Protein AF-A0A5C7Q199-F1 (afdb_monomer_lite)

pLDDT: mean 91.13, std 8.92, range [44.06, 98.25]

Structure (mmCIF, N/CA/C/O backbone):
data_AF-A0A5C7Q199-F1
#
_entry.id   AF-A0A5C7Q199-F1
#
loop_
_atom_site.group_PDB
_atom_site.id
_atom_site.type_symbol
_atom_site.label_atom_id
_atom_site.label_alt_id
_atom_site.label_comp_id
_atom_site.label_asy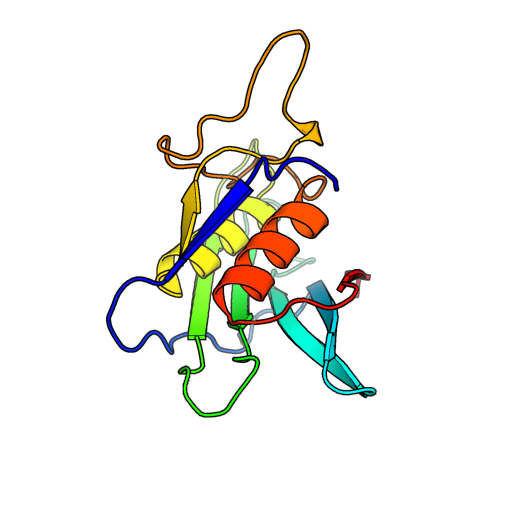m_id
_atom_site.label_entity_id
_atom_site.label_seq_id
_atom_site.pdbx_PDB_ins_code
_atom_site.Cartn_x
_atom_site.Cartn_y
_atom_site.Cartn_z
_atom_site.occupancy
_atom_site.B_iso_or_equiv
_atom_site.auth_seq_id
_atom_site.auth_comp_id
_atom_site.auth_asym_id
_atom_site.auth_atom_id
_atom_site.pdbx_PDB_model_num
ATOM 1 N N . MET A 1 1 ? -7.870 18.082 16.243 1.00 44.06 1 MET A N 1
ATOM 2 C CA . MET A 1 1 ? -8.052 17.022 15.222 1.00 44.06 1 MET A CA 1
ATOM 3 C C . MET A 1 1 ? -7.594 17.567 13.882 1.00 44.06 1 MET A C 1
ATOM 5 O O . MET A 1 1 ? -8.119 18.589 13.464 1.00 44.06 1 MET A O 1
ATOM 9 N N . GLN A 1 2 ? -6.613 16.941 13.231 1.00 54.94 2 GLN A N 1
ATOM 10 C CA . GLN A 1 2 ? -6.243 17.297 11.856 1.00 54.94 2 GLN A CA 1
ATOM 11 C C . GLN A 1 2 ? -7.420 16.932 10.934 1.00 54.94 2 GLN A C 1
ATOM 13 O O . GLN A 1 2 ? -7.946 15.820 11.025 1.00 54.94 2 GLN A O 1
ATOM 18 N N . LYS A 1 3 ? -7.884 17.873 10.105 1.00 67.12 3 LYS A N 1
ATOM 19 C CA . LYS A 1 3 ? -8.989 17.641 9.162 1.00 67.12 3 LYS A CA 1
ATOM 20 C C . LYS A 1 3 ? -8.560 16.560 8.164 1.00 67.12 3 LYS A C 1
ATOM 22 O O . LYS A 1 3 ? -7.483 16.664 7.588 1.00 67.12 3 LYS A O 1
ATOM 27 N N . GLN A 1 4 ? -9.371 15.516 7.978 1.00 75.06 4 GLN A N 1
ATOM 28 C CA . GLN A 1 4 ? -9.069 14.474 6.992 1.00 75.06 4 GLN A CA 1
ATOM 29 C C . GLN A 1 4 ? -9.114 15.063 5.578 1.00 75.06 4 GLN A C 1
ATOM 31 O O . GLN A 1 4 ? -10.152 15.559 5.145 1.00 75.06 4 GLN A O 1
ATOM 36 N N . THR A 1 5 ? -7.991 14.992 4.869 1.00 89.94 5 THR A N 1
ATOM 37 C CA . THR A 1 5 ? -7.832 15.453 3.480 1.00 89.94 5 THR A CA 1
ATOM 38 C C . T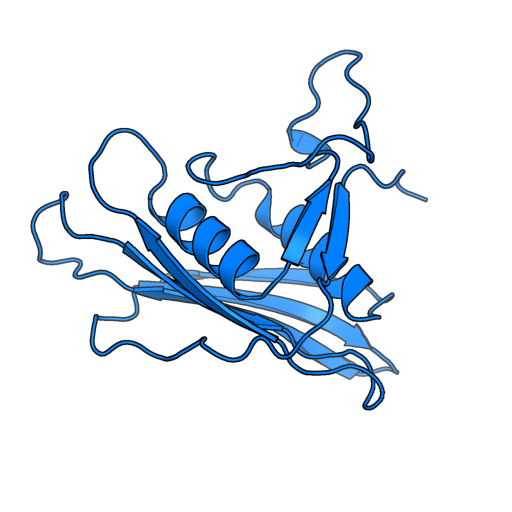HR A 1 5 ? -7.819 14.300 2.476 1.00 89.94 5 THR A C 1
ATOM 40 O O . THR A 1 5 ? -8.085 14.498 1.293 1.00 89.94 5 THR A O 1
ATOM 43 N N . LEU A 1 6 ? -7.585 13.076 2.951 1.00 93.94 6 LEU A N 1
ATOM 44 C CA . LEU A 1 6 ? -7.525 11.870 2.139 1.00 93.94 6 LEU A CA 1
ATOM 45 C C . LEU A 1 6 ? -8.321 10.739 2.795 1.00 93.94 6 LEU A C 1
ATOM 47 O O . LEU A 1 6 ? -8.231 10.511 4.005 1.00 93.94 6 LEU A O 1
ATOM 51 N N . ARG A 1 7 ? -9.082 10.009 1.980 1.00 95.06 7 ARG A N 1
ATOM 52 C CA . ARG A 1 7 ? -9.877 8.848 2.389 1.00 95.06 7 ARG A CA 1
ATOM 53 C C . ARG A 1 7 ? -9.562 7.660 1.489 1.00 95.06 7 ARG A C 1
ATOM 55 O O . ARG A 1 7 ? -9.561 7.813 0.274 1.00 95.06 7 ARG A O 1
ATOM 62 N N . ALA A 1 8 ? -9.372 6.485 2.083 1.00 97.00 8 ALA A N 1
ATOM 63 C CA . ALA A 1 8 ? -9.318 5.222 1.356 1.00 97.00 8 ALA A CA 1
ATOM 64 C C . ALA A 1 8 ? -10.643 4.457 1.497 1.00 97.00 8 ALA A C 1
ATOM 66 O O . ALA A 1 8 ? -11.287 4.513 2.546 1.00 97.00 8 ALA A O 1
ATOM 67 N N . VAL A 1 9 ? -11.041 3.749 0.444 1.00 96.44 9 VAL A N 1
ATOM 68 C CA . VAL A 1 9 ? -12.228 2.891 0.394 1.00 96.44 9 VAL A CA 1
ATOM 69 C C . VAL A 1 9 ? -11.824 1.539 -0.176 1.00 96.44 9 VAL A C 1
ATOM 71 O O . VAL A 1 9 ? -11.077 1.459 -1.148 1.00 96.44 9 VAL A O 1
ATOM 74 N N . PHE A 1 10 ? -12.305 0.470 0.447 1.00 95.75 10 PHE A N 1
ATOM 75 C CA . PHE A 1 10 ? -12.049 -0.903 0.030 1.00 95.75 10 PHE A CA 1
ATOM 76 C C . PHE A 1 10 ? -13.210 -1.403 -0.830 1.00 95.75 10 PHE A C 1
ATOM 78 O O . PHE A 1 10 ? -14.348 -1.452 -0.366 1.00 95.75 10 PHE A O 1
ATOM 85 N N . LYS A 1 11 ? -12.925 -1.784 -2.079 1.00 95.44 11 LYS A N 1
ATOM 86 C CA . LYS A 1 11 ? -13.904 -2.410 -2.979 1.00 95.44 11 LYS A CA 1
ATOM 87 C C . LYS A 1 11 ? -14.371 -3.751 -2.409 1.00 95.44 11 LYS A C 1
ATOM 89 O O . LYS A 1 11 ? -13.543 -4.461 -1.837 1.00 95.44 11 LYS A O 1
ATOM 94 N N . PRO A 1 12 ? -15.638 -4.153 -2.581 1.00 91.38 12 PRO A N 1
ATOM 95 C CA . PRO A 1 12 ? -16.073 -5.498 -2.210 1.00 91.38 12 PRO A CA 1
ATOM 96 C C . PRO A 1 12 ? -15.313 -6.563 -3.017 1.00 91.38 12 PRO A C 1
ATOM 98 O O . PRO A 1 12 ? -14.954 -6.328 -4.169 1.00 91.38 12 PRO A O 1
ATOM 101 N N . GLY A 1 13 ? -15.073 -7.727 -2.410 1.00 88.62 13 GLY A N 1
ATOM 102 C CA . GLY A 1 13 ? -14.370 -8.853 -3.035 1.00 88.62 13 GLY A CA 1
ATOM 103 C C . GLY A 1 13 ? -13.049 -9.220 -2.355 1.00 88.62 13 GLY A C 1
ATOM 104 O O . GLY A 1 13 ? -12.558 -8.505 -1.478 1.00 88.62 13 GLY A O 1
ATOM 105 N N . ALA A 1 14 ? -12.495 -10.362 -2.765 1.00 88.00 14 ALA A N 1
ATOM 106 C CA . ALA A 1 14 ? -11.180 -10.829 -2.345 1.00 88.00 14 ALA A CA 1
ATOM 107 C C . ALA A 1 14 ? -10.108 -10.258 -3.280 1.00 88.00 14 ALA A C 1
ATOM 109 O O . ALA A 1 14 ? -10.181 -10.428 -4.496 1.00 88.00 14 ALA A O 1
ATOM 110 N N . PHE A 1 15 ? -9.114 -9.589 -2.704 1.00 95.12 15 PHE A N 1
ATOM 111 C CA . PHE A 1 15 ? -7.990 -9.011 -3.434 1.00 95.12 15 PHE A CA 1
ATOM 112 C C . PHE A 1 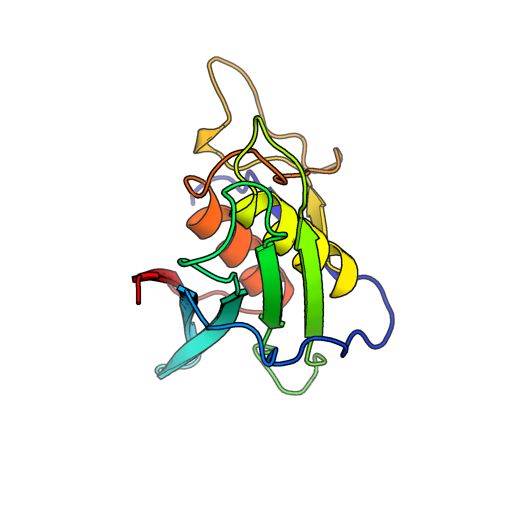15 ? -6.715 -9.558 -2.818 1.00 95.12 15 PHE A C 1
ATOM 114 O O . PHE A 1 15 ? -6.269 -9.059 -1.788 1.00 95.12 15 PHE A O 1
ATOM 121 N N . ASP A 1 16 ? -6.182 -10.623 -3.406 1.00 94.12 16 ASP A N 1
ATOM 122 C CA . ASP A 1 16 ? -4.991 -11.292 -2.896 1.00 94.12 16 ASP A CA 1
ATOM 123 C C . ASP A 1 16 ? -4.090 -11.746 -4.048 1.00 94.12 16 ASP A C 1
ATOM 125 O O . ASP A 1 16 ? -4.083 -12.906 -4.453 1.00 94.12 16 ASP A O 1
ATOM 129 N N . ASN A 1 17 ? -3.398 -10.791 -4.671 1.00 95.50 17 ASN A N 1
ATOM 130 C CA . ASN A 1 17 ? -2.491 -11.072 -5.788 1.00 95.50 17 ASN A CA 1
ATOM 131 C C . ASN A 1 17 ? -1.089 -10.453 -5.628 1.00 95.50 17 ASN A C 1
ATOM 133 O O . ASN A 1 17 ? -0.278 -10.493 -6.563 1.00 95.50 17 ASN A O 1
ATOM 137 N N . GLY A 1 18 ? -0.801 -9.887 -4.456 1.00 93.00 18 GLY A N 1
ATOM 138 C CA . GLY A 1 18 ? 0.517 -9.406 -4.074 1.00 93.00 18 GLY A CA 1
ATOM 139 C C . GLY A 1 18 ? 1.476 -10.574 -3.876 1.00 93.00 18 GLY A C 1
ATOM 140 O O . GLY A 1 18 ? 1.167 -11.558 -3.210 1.00 93.00 18 GLY A O 1
ATOM 141 N N . ARG A 1 19 ? 2.669 -10.470 -4.463 1.00 94.06 19 ARG A N 1
ATOM 142 C CA . ARG A 1 19 ? 3.694 -11.516 -4.391 1.00 94.06 19 ARG A CA 1
ATOM 143 C C . ARG A 1 19 ? 5.086 -10.918 -4.348 1.00 94.06 19 ARG A C 1
ATOM 145 O O . ARG A 1 19 ? 5.309 -9.817 -4.846 1.00 94.06 19 ARG A O 1
ATOM 152 N N . GLN A 1 20 ? 6.030 -11.683 -3.814 1.00 93.12 20 GLN A N 1
ATOM 153 C CA . GLN A 1 20 ? 7.438 -11.394 -4.055 1.00 93.12 20 GLN A CA 1
ATOM 154 C C . GLN A 1 20 ? 7.775 -11.667 -5.525 1.00 93.12 20 GLN A C 1
ATOM 156 O O . GLN A 1 20 ? 7.169 -12.530 -6.163 1.00 93.12 20 GLN A O 1
ATOM 161 N N . PHE A 1 21 ? 8.712 -10.897 -6.067 1.00 91.69 21 PHE A N 1
ATOM 162 C CA . PHE A 1 21 ? 9.201 -11.067 -7.428 1.00 91.69 21 PHE A CA 1
ATOM 163 C C . PHE A 1 21 ? 10.638 -11.582 -7.398 1.00 91.69 21 PHE A C 1
ATOM 165 O O . PHE A 1 21 ? 11.393 -11.223 -6.502 1.00 91.69 21 PHE A O 1
ATOM 172 N N . ASP A 1 22 ? 11.022 -12.342 -8.425 1.00 91.81 22 ASP A N 1
ATOM 173 C CA . ASP A 1 22 ? 12.410 -12.800 -8.620 1.00 91.81 22 ASP A CA 1
ATOM 174 C C . ASP A 1 22 ? 13.357 -11.648 -9.000 1.00 91.81 22 ASP A C 1
ATOM 176 O O . ASP A 1 22 ? 14.578 -11.768 -8.975 1.00 91.81 22 ASP A O 1
ATOM 180 N N . THR A 1 23 ? 12.782 -10.508 -9.389 1.00 91.31 23 THR A N 1
ATOM 181 C CA . THR A 1 23 ? 13.511 -9.258 -9.601 1.00 91.31 23 THR A CA 1
ATOM 182 C C . THR A 1 23 ? 14.108 -8.788 -8.271 1.00 91.31 23 THR A C 1
ATOM 184 O O . THR A 1 23 ? 13.412 -8.878 -7.263 1.00 91.31 23 THR A O 1
ATOM 187 N N . PRO A 1 24 ? 15.344 -8.252 -8.239 1.00 93.06 24 PRO A N 1
ATOM 188 C CA . PRO A 1 24 ? 15.946 -7.768 -7.001 1.00 93.06 24 PRO A CA 1
ATOM 189 C C . PRO A 1 24 ? 15.036 -6.793 -6.250 1.00 93.06 24 PRO A C 1
ATOM 191 O O . PRO A 1 24 ? 14.447 -5.893 -6.851 1.00 93.06 24 PRO A O 1
ATOM 194 N N . LEU A 1 25 ? 14.921 -6.991 -4.936 1.00 94.19 25 LEU A N 1
ATOM 195 C CA . LEU A 1 25 ? 14.245 -6.061 -4.039 1.00 94.19 25 LEU A CA 1
ATOM 196 C C . LEU A 1 25 ? 15.144 -4.838 -3.848 1.00 94.19 25 LEU A C 1
ATOM 198 O O . LEU A 1 25 ? 16.308 -4.977 -3.486 1.00 94.19 25 LEU A O 1
ATOM 202 N N . THR A 1 26 ? 14.601 -3.654 -4.096 1.00 91.88 26 THR A N 1
ATOM 203 C CA . THR A 1 26 ? 15.363 -2.393 -4.112 1.00 91.88 26 THR A CA 1
ATOM 204 C C . THR A 1 26 ? 14.819 -1.362 -3.136 1.00 91.88 26 THR A C 1
ATOM 206 O O . THR A 1 26 ? 15.534 -0.454 -2.730 1.00 91.88 26 THR A O 1
ATOM 209 N N . GLY A 1 27 ? 13.551 -1.488 -2.751 1.00 92.00 27 GLY A N 1
ATOM 210 C CA . GLY A 1 27 ? 12.937 -0.622 -1.758 1.00 92.00 27 GLY A CA 1
ATOM 211 C C . GLY A 1 27 ? 11.897 -1.377 -0.952 1.00 92.00 27 GLY A C 1
ATOM 212 O O . GLY A 1 27 ? 11.193 -2.256 -1.458 1.00 92.00 27 GLY A O 1
ATOM 213 N N . CYS A 1 28 ? 11.810 -1.038 0.325 1.00 94.38 28 CYS A N 1
ATOM 214 C CA . CYS A 1 28 ? 10.786 -1.545 1.219 1.00 94.38 28 CYS A CA 1
ATOM 215 C C . CYS A 1 28 ? 10.248 -0.394 2.061 1.00 94.38 28 CYS A C 1
ATOM 217 O O . CYS A 1 28 ? 10.996 0.477 2.494 1.00 94.38 28 CYS A O 1
ATOM 219 N N . GLY A 1 29 ? 8.949 -0.388 2.311 1.00 95.94 29 GLY A N 1
ATOM 220 C CA . GLY A 1 29 ? 8.308 0.592 3.166 1.00 95.94 29 GLY A CA 1
ATOM 221 C C . GLY A 1 29 ? 7.251 -0.065 4.031 1.00 95.94 29 GLY A C 1
ATOM 222 O O . GLY A 1 29 ? 6.504 -0.923 3.559 1.00 95.94 29 GLY A O 1
ATOM 223 N N . SER A 1 30 ? 7.192 0.345 5.288 1.00 97.12 30 SER A N 1
ATOM 224 C CA . SER A 1 30 ? 6.313 -0.242 6.287 1.00 97.12 30 SER A CA 1
ATOM 225 C C . SER A 1 30 ? 5.565 0.851 7.029 1.00 97.12 30 SER A C 1
ATOM 227 O O . SER A 1 30 ? 6.164 1.775 7.581 1.00 97.12 30 SER A O 1
ATOM 229 N N . LEU A 1 31 ? 4.237 0.740 7.075 1.00 97.69 31 LEU A N 1
ATOM 230 C CA . LEU A 1 31 ? 3.433 1.548 7.981 1.00 97.69 31 LEU A CA 1
ATOM 231 C C . LEU A 1 31 ? 3.253 0.786 9.292 1.00 97.69 31 LEU A C 1
ATOM 233 O O . LEU A 1 31 ? 2.482 -0.176 9.369 1.00 97.69 31 LEU A O 1
ATOM 237 N N . VAL A 1 32 ? 3.938 1.254 10.329 1.00 97.69 32 VAL A N 1
ATOM 238 C CA . VAL A 1 32 ? 3.808 0.731 11.687 1.00 97.69 32 VAL A CA 1
ATOM 239 C C . VAL A 1 32 ? 2.736 1.524 12.421 1.00 97.69 32 VAL A C 1
ATOM 241 O O . VAL A 1 32 ? 2.735 2.755 12.410 1.00 97.69 32 VAL A O 1
ATOM 244 N N . VAL A 1 33 ? 1.811 0.825 13.069 1.00 97.50 33 VAL A N 1
ATOM 245 C CA . VAL A 1 33 ? 0.697 1.423 13.804 1.00 97.50 33 VAL A CA 1
ATOM 246 C C . VAL A 1 33 ? 0.647 0.898 15.231 1.00 97.50 33 VAL A C 1
ATOM 248 O O . VAL A 1 33 ? 0.897 -0.279 15.483 1.00 97.50 33 VAL A O 1
ATOM 251 N N . SER A 1 34 ? 0.282 1.764 16.172 1.00 97.06 34 SER A N 1
ATOM 252 C CA . SER A 1 34 ? -0.102 1.335 17.514 1.00 97.06 34 SER A CA 1
ATOM 253 C C . SER A 1 34 ? -1.539 0.812 17.488 1.00 97.06 34 SER A C 1
ATOM 255 O O . SER A 1 34 ? -2.459 1.527 17.083 1.00 97.06 34 SER A O 1
ATOM 257 N N . HIS A 1 35 ? -1.746 -0.430 17.913 1.00 95.75 35 HIS A N 1
ATOM 258 C CA . HIS A 1 35 ? -3.058 -1.068 17.984 1.00 95.75 35 HIS A CA 1
ATOM 259 C C . HIS A 1 35 ? -3.142 -1.945 19.229 1.00 95.75 35 HIS A C 1
ATOM 261 O O . HIS A 1 35 ? -2.322 -2.840 19.407 1.00 95.75 35 HIS A O 1
ATOM 267 N N . LYS A 1 36 ? -4.134 -1.685 20.091 1.00 93.31 36 LYS A N 1
ATOM 268 C CA . LYS A 1 36 ? -4.373 -2.436 21.341 1.00 93.31 36 LYS A CA 1
ATOM 269 C C . LYS A 1 36 ? -3.125 -2.580 22.234 1.00 93.31 36 LYS A C 1
ATOM 271 O O . LYS A 1 36 ? -2.887 -3.635 22.801 1.00 93.31 36 LYS A O 1
ATOM 276 N N . GLY A 1 37 ? -2.333 -1.512 22.349 1.00 93.00 37 GLY A N 1
ATOM 277 C CA . GLY A 1 37 ? -1.126 -1.486 23.187 1.00 93.00 37 GLY A CA 1
ATOM 278 C C . GLY A 1 37 ? 0.139 -2.047 22.528 1.00 93.00 37 GLY A C 1
ATOM 279 O O . GLY A 1 37 ? 1.211 -1.919 23.104 1.00 93.00 37 GLY A O 1
ATOM 280 N N . GLU A 1 38 ? 0.051 -2.590 21.311 1.00 94.19 38 GLU A N 1
ATOM 281 C CA . GLU A 1 38 ? 1.188 -3.159 20.578 1.00 94.19 38 GLU A CA 1
ATOM 282 C C . GLU A 1 38 ? 1.528 -2.340 19.330 1.00 94.19 38 GLU A C 1
ATOM 284 O O . GLU A 1 38 ? 0.670 -1.658 18.763 1.00 94.19 38 GLU A O 1
ATOM 289 N N . LEU A 1 39 ? 2.773 -2.444 18.861 1.00 95.81 39 LEU A N 1
ATOM 290 C CA . LEU A 1 39 ? 3.159 -1.986 17.528 1.00 95.81 39 LEU A CA 1
ATOM 291 C C . LEU A 1 39 ? 2.933 -3.109 16.517 1.00 95.81 39 LEU A C 1
ATOM 293 O O . LEU A 1 39 ? 3.341 -4.248 16.735 1.00 95.81 39 LEU A O 1
ATOM 297 N N . ARG A 1 40 ? 2.280 -2.788 15.402 1.00 95.19 40 ARG A N 1
ATOM 298 C CA . ARG A 1 40 ? 1.991 -3.737 14.324 1.00 95.19 40 ARG A CA 1
ATOM 299 C C . ARG A 1 40 ? 2.323 -3.124 12.978 1.00 95.19 40 ARG A C 1
ATOM 301 O O . ARG A 1 40 ? 2.019 -1.961 12.736 1.00 95.19 40 ARG A O 1
ATOM 308 N N . GLU A 1 41 ? 2.886 -3.923 12.083 1.00 96.69 41 GLU A N 1
ATOM 309 C CA . GLU A 1 41 ? 2.980 -3.560 10.672 1.00 96.69 41 GLU A CA 1
ATOM 310 C C . GLU A 1 41 ? 1.596 -3.726 10.030 1.00 96.69 41 GLU A C 1
ATOM 312 O O . GLU A 1 41 ? 1.066 -4.836 9.931 1.00 96.69 41 GLU A O 1
ATOM 317 N N . ALA A 1 42 ? 0.972 -2.600 9.683 1.00 97.44 42 ALA A N 1
ATOM 318 C CA . ALA A 1 42 ? -0.345 -2.562 9.055 1.00 97.44 42 ALA A CA 1
ATOM 319 C C . ALA A 1 42 ? -0.251 -2.685 7.537 1.00 97.44 42 ALA A C 1
ATOM 321 O O . ALA A 1 42 ? -1.126 -3.273 6.905 1.00 97.44 42 ALA A O 1
ATOM 322 N N . ILE A 1 43 ? 0.782 -2.082 6.950 1.00 97.81 43 ILE A N 1
ATOM 323 C CA . ILE A 1 43 ? 0.990 -2.056 5.507 1.00 97.81 43 ILE A CA 1
ATOM 324 C C . ILE A 1 43 ? 2.457 -2.323 5.234 1.00 97.81 43 ILE A C 1
ATOM 326 O O . ILE A 1 43 ? 3.314 -1.669 5.825 1.00 97.81 43 ILE A O 1
ATOM 330 N N . THR A 1 44 ? 2.713 -3.221 4.294 1.00 97.69 44 THR A N 1
ATOM 331 C CA . THR A 1 44 ? 4.045 -3.503 3.765 1.00 97.69 44 THR A CA 1
ATOM 332 C C . THR A 1 44 ? 4.026 -3.215 2.274 1.00 97.69 44 THR A C 1
ATOM 334 O O . THR A 1 44 ? 3.143 -3.682 1.552 1.00 97.69 44 THR A O 1
ATOM 337 N N . VAL A 1 45 ? 5.009 -2.462 1.802 1.00 97.12 45 VAL A N 1
ATOM 338 C CA . VAL A 1 45 ? 5.200 -2.132 0.393 1.00 97.12 45 VAL A CA 1
ATOM 339 C C . VAL A 1 45 ? 6.602 -2.535 -0.002 1.00 97.12 45 VAL A C 1
ATOM 341 O O . VAL A 1 45 ? 7.562 -2.242 0.704 1.00 97.12 45 VAL A O 1
ATOM 344 N N . ARG A 1 46 ? 6.731 -3.214 -1.133 1.00 96.69 46 ARG A N 1
ATOM 345 C CA . ARG A 1 46 ? 8.020 -3.636 -1.674 1.00 96.69 46 ARG A CA 1
ATOM 346 C C . ARG A 1 46 ? 8.123 -3.238 -3.126 1.00 96.69 46 ARG A C 1
ATOM 348 O O . ARG A 1 46 ? 7.166 -3.425 -3.874 1.00 96.69 46 ARG A O 1
ATOM 355 N N . THR A 1 47 ? 9.276 -2.717 -3.515 1.00 95.44 47 THR A N 1
ATOM 356 C CA . THR A 1 47 ? 9.577 -2.313 -4.885 1.00 95.44 47 THR A CA 1
ATOM 357 C C . THR A 1 47 ? 10.777 -3.091 -5.396 1.00 95.44 47 THR A C 1
ATOM 359 O O . THR A 1 47 ? 11.736 -3.360 -4.670 1.00 95.44 47 THR A O 1
ATOM 362 N N . TYR A 1 48 ? 10.686 -3.494 -6.657 1.00 94.56 48 TYR A N 1
ATOM 363 C CA . TYR A 1 48 ? 11.628 -4.395 -7.292 1.00 94.56 48 TYR A CA 1
ATOM 364 C C . TYR A 1 48 ? 12.014 -3.838 -8.655 1.00 94.56 48 TYR A C 1
ATOM 366 O O . TYR A 1 48 ? 11.146 -3.586 -9.497 1.00 94.56 48 TYR A O 1
ATOM 374 N N . PHE A 1 49 ? 13.307 -3.685 -8.901 1.00 91.81 49 PHE A N 1
ATOM 375 C CA . PHE A 1 49 ? 13.844 -3.426 -10.233 1.00 91.81 49 PHE A CA 1
ATOM 376 C C . PHE A 1 49 ? 15.275 -3.953 -10.326 1.00 91.81 49 PHE A C 1
ATOM 378 O O . PHE A 1 49 ? 15.917 -4.227 -9.319 1.00 91.81 49 PHE A O 1
ATOM 385 N N . ASN A 1 50 ? 15.782 -4.131 -11.545 1.00 88.44 50 ASN A N 1
ATOM 386 C CA . ASN A 1 50 ? 17.182 -4.492 -11.740 1.00 88.44 50 ASN A CA 1
ATOM 387 C C . ASN A 1 50 ? 18.046 -3.215 -11.715 1.00 88.44 50 ASN A C 1
ATOM 389 O O . ASN A 1 50 ? 18.002 -2.466 -12.695 1.00 88.44 50 ASN A O 1
ATOM 393 N N . PRO A 1 51 ? 18.846 -2.960 -10.659 1.00 80.94 51 PRO A N 1
ATOM 394 C CA . PRO A 1 51 ? 19.668 -1.752 -10.572 1.00 80.94 51 PRO A CA 1
ATOM 395 C C . PRO A 1 51 ? 20.821 -1.743 -11.581 1.00 80.94 51 PRO A C 1
ATOM 397 O O . PRO A 1 51 ? 21.378 -0.690 -11.865 1.00 80.94 51 PRO A O 1
ATOM 400 N N . ARG A 1 52 ? 21.171 -2.908 -12.144 1.00 82.31 52 ARG A N 1
ATOM 401 C CA . ARG A 1 52 ? 22.210 -3.061 -13.172 1.00 82.31 52 ARG A CA 1
ATOM 402 C C . ARG A 1 52 ? 21.651 -3.045 -14.599 1.00 82.31 52 ARG A C 1
ATOM 404 O O . ARG A 1 52 ? 22.398 -3.266 -15.546 1.00 82.31 52 ARG A O 1
ATOM 411 N N . GLY A 1 53 ? 20.339 -2.868 -14.766 1.00 72.56 53 GLY A N 1
ATOM 412 C CA . GLY A 1 53 ? 19.701 -2.821 -16.080 1.00 72.56 53 GLY A CA 1
ATOM 413 C C . GLY A 1 53 ? 19.787 -1.444 -16.741 1.00 72.56 53 GLY A C 1
ATOM 414 O O . GLY A 1 53 ? 20.297 -0.484 -16.167 1.00 72.56 53 GLY A O 1
ATOM 415 N N . SER A 1 54 ? 19.233 -1.320 -17.951 1.00 69.25 54 SER A N 1
ATOM 416 C CA . SER A 1 54 ? 19.009 -0.002 -18.553 1.00 69.25 54 SER A CA 1
ATOM 417 C C . SER A 1 54 ? 18.048 0.811 -17.676 1.00 69.25 54 SER A C 1
ATOM 419 O O . SER A 1 54 ? 17.113 0.257 -17.096 1.00 69.25 54 SER A O 1
ATOM 421 N N . GLY A 1 55 ? 18.198 2.139 -17.613 1.00 68.31 55 GLY A N 1
ATOM 422 C CA . GLY A 1 55 ? 17.271 3.020 -16.873 1.00 68.31 55 GLY A CA 1
ATOM 423 C C . GLY A 1 55 ? 15.795 2.905 -17.306 1.00 68.31 55 GLY A C 1
ATOM 424 O O . GLY A 1 55 ? 14.907 3.456 -16.657 1.00 68.31 55 GLY A O 1
ATOM 425 N N . MET A 1 56 ? 15.527 2.142 -18.369 1.00 75.38 56 MET A N 1
ATOM 426 C CA . MET A 1 56 ? 14.220 1.813 -18.934 1.00 75.38 56 MET A CA 1
ATOM 427 C C . MET A 1 56 ? 13.564 0.560 -18.337 1.00 75.38 56 MET A C 1
ATOM 429 O O . MET A 1 56 ? 12.416 0.276 -18.674 1.00 75.38 56 MET A O 1
ATOM 433 N N . GLN A 1 57 ? 14.243 -0.187 -17.458 1.00 84.50 57 GLN A N 1
ATOM 434 C CA . GLN A 1 57 ? 13.651 -1.370 -16.828 1.00 84.50 57 GLN A CA 1
ATOM 435 C C . GLN A 1 57 ? 12.371 -1.008 -16.054 1.00 84.50 57 GLN A C 1
ATOM 437 O O . GLN A 1 57 ? 12.308 0.064 -15.423 1.00 84.50 57 GLN A O 1
ATOM 442 N N . PRO A 1 58 ? 11.352 -1.884 -16.094 1.00 91.31 58 PRO A N 1
ATOM 443 C CA . PRO A 1 58 ? 10.126 -1.664 -15.357 1.00 91.31 58 PRO A CA 1
ATOM 444 C C . PRO A 1 58 ? 10.369 -1.828 -13.855 1.00 91.31 58 PRO A C 1
ATOM 446 O O . PRO A 1 58 ? 11.008 -2.786 -13.416 1.00 91.31 58 PRO A O 1
ATOM 449 N N . VAL A 1 59 ? 9.817 -0.908 -13.068 1.00 94.12 59 VAL A N 1
ATOM 450 C CA . VAL A 1 59 ? 9.685 -1.079 -11.620 1.00 94.12 59 VAL A CA 1
ATOM 451 C C . VAL A 1 59 ? 8.455 -1.937 -11.371 1.00 94.12 59 VAL A C 1
ATOM 453 O O . VAL A 1 59 ? 7.420 -1.762 -12.015 1.00 94.12 59 VAL A O 1
ATOM 456 N N . ARG A 1 60 ? 8.560 -2.889 -10.453 1.00 96.19 60 ARG A N 1
ATOM 457 C CA . ARG A 1 60 ? 7.439 -3.690 -9.959 1.00 96.19 60 ARG A CA 1
ATOM 458 C C . ARG A 1 60 ? 7.202 -3.346 -8.502 1.00 96.19 60 ARG A C 1
ATOM 460 O O . ARG A 1 60 ? 8.151 -3.033 -7.789 1.00 96.19 60 ARG A O 1
ATOM 467 N N . ALA A 1 61 ? 5.959 -3.430 -8.058 1.00 97.44 61 ALA A N 1
ATOM 468 C CA . ALA A 1 61 ? 5.616 -3.245 -6.660 1.00 97.44 61 ALA A CA 1
ATOM 469 C C . ALA A 1 61 ? 4.663 -4.333 -6.174 1.00 97.44 61 ALA A C 1
ATOM 471 O O . ALA A 1 61 ? 3.852 -4.860 -6.941 1.00 97.44 61 ALA A O 1
ATOM 472 N N . ALA A 1 62 ? 4.764 -4.642 -4.888 1.00 97.94 62 ALA A N 1
ATOM 473 C CA . ALA A 1 62 ? 3.808 -5.448 -4.153 1.00 97.94 62 ALA A CA 1
ATOM 474 C C . ALA A 1 62 ? 3.387 -4.705 -2.884 1.00 97.94 62 ALA A C 1
ATOM 476 O O . ALA A 1 62 ? 4.202 -4.032 -2.249 1.00 97.94 62 ALA A O 1
ATOM 477 N N . LEU A 1 63 ? 2.111 -4.828 -2.539 1.00 98.19 63 LEU A N 1
ATOM 478 C CA . LEU A 1 63 ? 1.493 -4.208 -1.376 1.00 98.19 63 LEU A CA 1
ATOM 479 C C . LEU A 1 63 ? 0.749 -5.285 -0.591 1.00 98.19 63 LEU A C 1
ATOM 481 O O . LEU A 1 63 ? 0.006 -6.064 -1.184 1.00 98.19 63 LEU A O 1
ATOM 485 N N . TRP A 1 64 ? 0.906 -5.289 0.727 1.00 98.12 64 TRP A N 1
ATOM 486 C CA . TRP A 1 64 ? 0.111 -6.096 1.647 1.00 98.12 64 TRP A CA 1
ATOM 487 C C . TRP A 1 64 ? -0.499 -5.189 2.707 1.00 98.12 64 TRP A C 1
ATOM 489 O O . TRP A 1 64 ? 0.189 -4.345 3.275 1.00 98.12 64 TRP A O 1
ATOM 499 N N . VAL A 1 65 ? -1.792 -5.364 2.967 1.00 97.88 65 VAL A N 1
ATOM 500 C CA . VAL A 1 65 ? -2.551 -4.632 3.981 1.00 97.88 65 VAL A CA 1
ATOM 501 C C . VAL A 1 65 ? -3.141 -5.632 4.957 1.00 97.88 65 VAL A C 1
ATOM 503 O O . VAL A 1 65 ? -3.984 -6.464 4.604 1.00 97.88 65 VAL A O 1
ATOM 506 N N . ARG A 1 66 ? -2.693 -5.516 6.202 1.00 96.44 66 ARG A N 1
ATOM 507 C CA . ARG A 1 66 ? -3.202 -6.267 7.337 1.00 96.44 66 ARG A CA 1
ATOM 508 C C . ARG A 1 66 ? -4.481 -5.609 7.860 1.00 96.44 66 ARG A C 1
ATOM 510 O O . ARG A 1 66 ? -4.488 -4.397 8.064 1.00 96.44 66 ARG A O 1
ATOM 517 N N . PRO A 1 67 ? -5.555 -6.368 8.118 1.00 95.19 67 PRO A N 1
ATOM 518 C CA . PRO A 1 67 ? -6.728 -5.842 8.802 1.00 95.19 67 PRO A CA 1
ATOM 519 C C . PRO A 1 67 ? -6.431 -5.608 10.291 1.00 95.19 67 PRO A C 1
ATOM 521 O O . PRO A 1 67 ? -5.685 -6.369 10.917 1.00 95.19 67 PRO A O 1
ATOM 524 N N . ALA A 1 68 ? -7.044 -4.582 10.888 1.00 94.88 68 ALA A N 1
ATOM 525 C CA . ALA A 1 68 ? -6.872 -4.288 12.313 1.00 94.88 68 ALA A CA 1
ATOM 526 C C . ALA A 1 68 ? -7.386 -5.418 13.217 1.00 94.88 68 ALA A C 1
ATOM 528 O O . ALA A 1 68 ? -6.769 -5.733 14.240 1.00 94.88 68 ALA A O 1
ATOM 529 N N . ASP A 1 69 ? -8.488 -6.045 12.809 1.00 89.56 69 ASP A N 1
ATOM 530 C CA . ASP A 1 69 ? -9.184 -7.101 13.534 1.00 89.56 69 ASP A CA 1
ATOM 531 C C . ASP A 1 69 ? -9.643 -8.203 12.565 1.00 89.56 69 ASP A C 1
ATOM 533 O O . ASP A 1 69 ? -9.791 -7.973 11.366 1.00 89.56 69 ASP A O 1
ATOM 537 N N . SER A 1 70 ? -9.896 -9.406 13.086 1.00 77.38 70 SER A N 1
ATOM 538 C CA . SER A 1 70 ? -10.210 -10.622 12.312 1.00 77.38 70 SER A CA 1
ATOM 539 C C . SER A 1 70 ? -11.497 -10.560 11.476 1.00 77.38 70 SER A C 1
ATOM 541 O O . SER A 1 70 ? -11.715 -11.432 10.642 1.00 77.38 70 SER A O 1
ATOM 543 N N . GLY A 1 71 ? -12.343 -9.545 11.678 1.00 78.00 71 GLY A N 1
ATOM 544 C CA . GLY A 1 71 ? -13.573 -9.332 10.909 1.00 78.00 71 GLY A CA 1
ATOM 545 C C . GLY A 1 71 ? -13.373 -8.670 9.540 1.00 78.00 71 GLY A C 1
ATOM 546 O O . GLY A 1 71 ? -14.336 -8.546 8.789 1.00 78.00 71 GLY A O 1
ATOM 547 N N . GLN A 1 72 ? -12.156 -8.228 9.205 1.00 81.38 72 GLN A N 1
ATOM 548 C CA . GLN A 1 72 ? -11.819 -7.706 7.878 1.00 81.38 72 GLN A CA 1
ATOM 549 C C . GLN A 1 72 ? -10.821 -8.627 7.175 1.00 81.38 72 GLN A C 1
ATOM 551 O O . GLN A 1 72 ? -9.980 -9.257 7.811 1.00 81.38 72 GLN A O 1
ATOM 556 N N . SER A 1 73 ? -10.907 -8.701 5.848 1.00 87.12 73 SER A N 1
ATOM 557 C CA . SER A 1 73 ? -10.011 -9.531 5.043 1.00 87.12 73 SER A CA 1
ATOM 558 C C . SER A 1 73 ? -8.673 -8.841 4.798 1.00 87.12 73 SER A C 1
ATOM 560 O O . SER A 1 73 ? -8.610 -7.623 4.611 1.00 87.12 73 SER A O 1
ATOM 562 N N . TRP A 1 74 ? -7.611 -9.644 4.745 1.00 93.56 74 TRP A N 1
ATOM 563 C CA . TRP A 1 74 ? -6.337 -9.222 4.174 1.00 93.56 74 TRP A CA 1
ATOM 564 C C . TRP A 1 74 ? -6.525 -8.741 2.741 1.00 93.56 74 TRP A C 1
ATOM 566 O O . TRP A 1 74 ? -7.399 -9.227 2.018 1.00 93.56 74 TRP A O 1
ATOM 576 N N . ARG A 1 75 ? -5.693 -7.779 2.341 1.00 96.44 75 ARG A N 1
ATOM 577 C CA . ARG A 1 75 ? -5.608 -7.338 0.951 1.00 96.44 75 ARG A CA 1
ATOM 578 C C . ARG A 1 75 ? -4.174 -7.359 0.491 1.00 96.44 75 ARG A C 1
ATOM 580 O O . ARG A 1 75 ? -3.289 -6.903 1.212 1.00 96.44 75 ARG A O 1
ATOM 587 N N . SER A 1 76 ? -3.953 -7.833 -0.720 1.00 97.88 76 SER A N 1
ATOM 588 C CA . SER A 1 76 ? -2.659 -7.739 -1.361 1.00 97.88 76 SER A CA 1
ATOM 589 C C . SER A 1 76 ? -2.808 -7.392 -2.837 1.00 97.88 76 SER A C 1
ATOM 591 O O . SER A 1 76 ? -3.782 -7.758 -3.496 1.00 97.88 76 SER A O 1
ATOM 593 N N . GLY A 1 77 ? -1.846 -6.618 -3.325 1.00 98.00 77 GLY A N 1
ATOM 594 C CA . GLY A 1 77 ? -1.862 -6.017 -4.646 1.00 98.00 77 GLY A CA 1
ATOM 595 C C . GLY A 1 77 ? -0.498 -6.082 -5.309 1.00 98.00 77 GLY A C 1
ATOM 596 O O . GLY A 1 77 ? 0.534 -6.123 -4.631 1.00 98.00 77 GLY A O 1
ATOM 597 N N . ARG A 1 78 ? -0.480 -6.039 -6.640 1.00 97.75 78 ARG A N 1
ATOM 598 C CA . ARG A 1 78 ? 0.748 -5.919 -7.432 1.00 97.75 78 ARG A CA 1
ATOM 599 C C . ARG A 1 78 ? 0.617 -4.840 -8.497 1.00 97.75 78 ARG A C 1
ATOM 601 O O . ARG A 1 78 ? -0.465 -4.638 -9.036 1.00 97.75 78 ARG A O 1
ATOM 608 N N . GLY A 1 79 ? 1.730 -4.211 -8.844 1.00 97.31 79 GLY A N 1
ATOM 609 C CA . GLY A 1 79 ? 1.769 -3.170 -9.865 1.00 97.31 79 GLY A CA 1
ATOM 610 C C . GLY A 1 79 ? 3.087 -3.148 -10.623 1.00 97.31 79 GLY A C 1
ATOM 611 O O . GLY A 1 79 ? 4.072 -3.766 -10.202 1.00 97.31 79 GLY A O 1
ATOM 612 N N . SER A 1 80 ? 3.109 -2.471 -11.771 1.00 96.12 80 SER A N 1
ATOM 613 C CA . SER A 1 80 ? 4.326 -2.315 -12.562 1.00 96.12 80 SER A CA 1
ATOM 614 C C . SER A 1 80 ? 4.304 -1.044 -13.401 1.00 96.12 80 SER A C 1
ATOM 616 O O . SER A 1 80 ? 3.305 -0.736 -14.032 1.00 96.12 80 SER A O 1
ATOM 618 N N . ALA A 1 81 ? 5.442 -0.356 -13.454 1.00 95.00 81 ALA A N 1
ATOM 619 C CA . ALA A 1 81 ? 5.622 0.899 -14.166 1.00 95.00 81 ALA A CA 1
ATOM 620 C C . ALA A 1 81 ? 6.846 0.838 -15.089 1.00 95.00 81 ALA A C 1
ATOM 622 O O . ALA A 1 81 ? 7.953 0.556 -14.627 1.00 95.00 81 ALA A O 1
ATOM 623 N N . GLY A 1 82 ? 6.667 1.132 -16.380 1.00 90.88 82 GLY A N 1
ATOM 624 C CA . GLY A 1 82 ? 7.738 1.203 -17.387 1.00 90.88 82 GLY A CA 1
ATOM 625 C C . GLY A 1 82 ? 7.846 2.579 -18.057 1.00 90.88 82 GLY A C 1
ATOM 626 O O . GLY A 1 82 ? 7.002 3.442 -17.859 1.00 90.88 82 GLY A O 1
ATOM 627 N N . GLY A 1 83 ? 8.871 2.809 -18.878 1.00 85.25 83 GLY A N 1
ATOM 628 C CA . GLY A 1 83 ? 9.071 4.100 -19.559 1.00 85.25 83 GLY A CA 1
ATOM 629 C C . GLY A 1 83 ? 9.904 5.108 -18.755 1.00 85.25 83 GLY A C 1
ATOM 630 O O . GLY A 1 83 ? 10.677 4.720 -17.874 1.00 85.25 83 GLY A O 1
ATOM 631 N N . CYS A 1 84 ? 9.790 6.396 -19.093 1.00 80.31 84 CYS A N 1
ATOM 632 C CA . CYS A 1 84 ? 10.611 7.487 -18.555 1.00 80.31 84 CYS A CA 1
ATOM 633 C C . CYS A 1 84 ? 9.784 8.758 -18.259 1.00 80.31 84 CYS A C 1
ATOM 635 O O . CYS A 1 84 ? 8.648 8.883 -18.708 1.00 80.31 84 CYS A O 1
ATOM 637 N N . GLY A 1 85 ? 10.359 9.696 -17.492 1.00 82.94 85 GLY A N 1
ATOM 638 C CA . GLY A 1 85 ? 9.786 11.035 -17.264 1.00 82.94 85 GLY A CA 1
ATOM 639 C C . GLY A 1 85 ? 8.921 11.210 -16.010 1.00 82.94 85 GLY A C 1
ATOM 640 O O . GLY A 1 85 ? 8.342 12.274 -15.821 1.00 82.94 85 GLY A O 1
ATOM 641 N N . TYR A 1 86 ? 8.828 10.200 -15.143 1.00 89.06 86 TYR A N 1
ATOM 642 C CA . TYR A 1 86 ? 8.025 10.256 -13.917 1.00 89.06 86 TYR A CA 1
ATOM 643 C C . TYR A 1 86 ? 8.599 9.350 -12.818 1.00 89.06 86 TYR A C 1
ATOM 645 O O . TYR A 1 86 ? 9.490 8.529 -13.063 1.00 89.06 86 TYR A O 1
ATOM 653 N N . HIS A 1 87 ? 8.080 9.470 -11.593 1.00 90.88 87 HIS A N 1
ATOM 654 C CA . HIS A 1 87 ? 8.504 8.629 -10.474 1.00 90.88 87 HIS A CA 1
ATOM 655 C C . HIS A 1 87 ? 7.920 7.207 -10.591 1.00 90.88 87 HIS A C 1
ATOM 657 O O . HIS A 1 87 ? 6.824 6.917 -10.107 1.00 90.88 87 HIS A O 1
ATOM 663 N N . LYS A 1 88 ? 8.654 6.309 -11.264 1.00 93.06 88 LYS A N 1
ATOM 664 C CA . LYS A 1 88 ? 8.216 4.930 -11.559 1.00 93.06 88 LYS A CA 1
ATOM 665 C C . LYS A 1 88 ? 7.807 4.128 -10.332 1.00 93.06 88 LYS A C 1
ATOM 667 O O . LYS A 1 88 ? 6.890 3.318 -10.407 1.00 93.06 88 LYS A O 1
ATOM 672 N N . GLU A 1 89 ? 8.467 4.363 -9.207 1.00 93.50 89 GLU A N 1
ATOM 673 C CA . GLU A 1 89 ? 8.141 3.671 -7.968 1.00 93.50 89 GLU A CA 1
ATOM 674 C C . GLU A 1 89 ? 6.719 3.995 -7.497 1.00 93.50 89 GLU A C 1
ATOM 676 O O . GLU A 1 89 ? 5.932 3.081 -7.260 1.00 93.50 89 GLU A O 1
ATOM 681 N N . SER A 1 90 ? 6.349 5.278 -7.446 1.00 94.69 90 SER A N 1
ATOM 682 C CA . SER A 1 90 ? 5.010 5.659 -6.981 1.00 94.69 90 SER A CA 1
ATOM 683 C C . SER A 1 90 ? 3.926 5.246 -7.967 1.00 94.69 90 SER A C 1
ATOM 685 O O . SER A 1 90 ? 2.825 4.917 -7.543 1.00 94.69 90 SER A O 1
ATOM 687 N N . GLN A 1 91 ? 4.237 5.194 -9.266 1.00 96.88 91 GLN A N 1
ATOM 688 C CA . GLN A 1 91 ? 3.358 4.600 -10.277 1.00 96.88 91 GLN A CA 1
ATOM 689 C C . GLN A 1 91 ? 3.119 3.109 -10.017 1.00 96.88 91 GLN A C 1
ATOM 691 O O . GLN A 1 91 ? 1.972 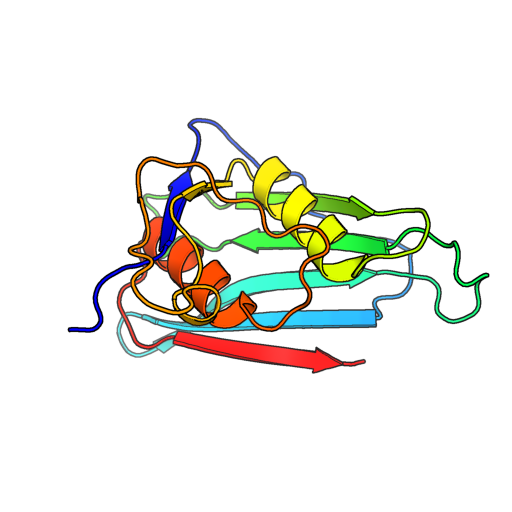2.696 -9.889 1.00 96.88 91 GLN A O 1
ATOM 696 N N . ALA A 1 92 ? 4.178 2.312 -9.856 1.00 97.00 92 ALA A N 1
ATOM 697 C CA . ALA A 1 92 ? 4.034 0.880 -9.604 1.00 97.00 92 ALA A CA 1
ATOM 698 C C . ALA A 1 92 ? 3.291 0.606 -8.285 1.00 97.00 92 ALA A C 1
ATOM 700 O O . ALA A 1 92 ? 2.482 -0.316 -8.208 1.00 97.00 92 ALA A O 1
ATOM 701 N N . ILE A 1 93 ? 3.534 1.414 -7.249 1.00 97.62 93 ILE A N 1
ATOM 702 C CA . ILE A 1 93 ? 2.820 1.316 -5.972 1.00 97.62 93 ILE A CA 1
ATOM 703 C C . ILE A 1 93 ? 1.347 1.718 -6.133 1.00 97.62 93 ILE A C 1
ATOM 705 O O . ILE A 1 93 ? 0.488 1.047 -5.568 1.00 97.62 93 ILE A O 1
ATOM 709 N N . ALA A 1 94 ? 1.026 2.760 -6.906 1.00 97.94 94 ALA A N 1
ATOM 710 C CA . ALA A 1 94 ? -0.360 3.142 -7.185 1.00 97.94 94 ALA A CA 1
ATOM 711 C C . ALA A 1 94 ? -1.125 2.023 -7.906 1.00 97.94 94 ALA A C 1
ATOM 713 O O . ALA A 1 94 ? -2.245 1.702 -7.507 1.00 97.94 94 ALA A O 1
ATOM 714 N N . ASP A 1 95 ? -0.489 1.368 -8.879 1.00 97.94 95 ASP A N 1
ATOM 715 C CA . ASP A 1 95 ? -1.057 0.201 -9.561 1.00 97.94 95 ASP A CA 1
ATOM 716 C C . ASP A 1 95 ? -1.262 -0.974 -8.587 1.00 97.94 95 ASP A C 1
ATOM 718 O O . ASP A 1 95 ? -2.286 -1.654 -8.634 1.00 97.94 95 ASP A O 1
ATOM 722 N N . ALA A 1 96 ? -0.335 -1.181 -7.641 1.00 98.25 96 ALA A N 1
ATOM 723 C CA . ALA A 1 96 ? -0.493 -2.183 -6.586 1.00 98.25 96 ALA A CA 1
ATOM 724 C C . ALA A 1 96 ? -1.653 -1.858 -5.632 1.00 98.25 96 ALA A C 1
ATOM 726 O O . ALA A 1 96 ? -2.395 -2.760 -5.250 1.00 98.25 96 ALA A O 1
ATOM 727 N N . VAL A 1 97 ? -1.851 -0.587 -5.272 1.00 98.25 97 VAL A N 1
ATOM 728 C CA . VAL A 1 97 ? -2.990 -0.134 -4.454 1.00 98.25 97 VAL A CA 1
ATOM 729 C C . VAL A 1 97 ? -4.316 -0.379 -5.182 1.00 98.25 97 VAL A C 1
ATOM 731 O O . VAL A 1 97 ? -5.228 -0.962 -4.593 1.00 98.25 97 VAL A O 1
ATOM 734 N N . ASP A 1 98 ? -4.423 -0.005 -6.460 1.00 97.88 98 ASP A N 1
ATOM 735 C CA . ASP A 1 98 ? -5.646 -0.235 -7.243 1.00 97.88 98 ASP A CA 1
ATOM 736 C C . ASP A 1 98 ? -5.927 -1.738 -7.417 1.00 97.88 98 ASP A C 1
ATOM 738 O O . ASP A 1 98 ? -7.051 -2.191 -7.185 1.00 97.88 98 ASP A O 1
ATOM 742 N N . SER A 1 99 ? -4.889 -2.538 -7.694 1.00 97.88 99 SER A N 1
ATOM 743 C CA . SER A 1 99 ? -4.983 -4.001 -7.780 1.00 97.88 99 SER A CA 1
ATOM 744 C C . SER A 1 99 ? -5.351 -4.675 -6.451 1.00 97.88 99 SER A C 1
ATOM 746 O O . SER A 1 99 ? -5.900 -5.775 -6.476 1.00 97.88 99 SER A O 1
ATOM 748 N N . ALA A 1 100 ? -5.077 -4.050 -5.301 1.00 97.81 100 ALA A N 1
ATOM 749 C CA . ALA A 1 100 ? -5.545 -4.504 -3.985 1.00 97.81 100 ALA A CA 1
ATOM 750 C C . ALA A 1 100 ? -7.025 -4.134 -3.721 1.00 97.81 100 ALA A C 1
ATOM 752 O O . ALA A 1 100 ? -7.558 -4.346 -2.624 1.00 97.81 100 ALA A O 1
ATOM 753 N N . GLY A 1 101 ? -7.701 -3.537 -4.708 1.00 97.31 101 GLY A N 1
ATOM 754 C CA . GLY A 1 101 ? -9.084 -3.092 -4.604 1.00 97.31 101 GLY A CA 1
ATOM 755 C C . GLY A 1 101 ? -9.247 -1.879 -3.695 1.00 97.31 101 GLY A C 1
ATOM 756 O O . GLY A 1 101 ? -10.254 -1.784 -2.994 1.00 97.31 101 GLY A O 1
ATOM 757 N N . ILE A 1 102 ? -8.257 -0.987 -3.650 1.00 97.75 102 ILE A N 1
ATOM 758 C CA . ILE A 1 102 ? -8.253 0.186 -2.775 1.00 97.75 102 ILE A CA 1
ATOM 759 C C . ILE A 1 102 ? -8.398 1.446 -3.626 1.00 97.75 102 ILE A C 1
ATOM 761 O O . ILE A 1 102 ? -7.593 1.711 -4.513 1.00 97.75 102 ILE A O 1
ATOM 765 N N . GLU A 1 103 ? -9.407 2.255 -3.324 1.00 97.56 103 GLU A N 1
ATOM 766 C CA . GLU A 1 103 ? -9.628 3.547 -3.971 1.00 97.56 103 GLU A CA 1
ATOM 767 C C . GLU A 1 103 ? -9.329 4.684 -3.011 1.00 97.56 103 GLU A C 1
ATOM 769 O O . GLU A 1 103 ? -9.707 4.648 -1.840 1.00 97.56 103 GLU A O 1
ATOM 774 N N . LEU A 1 104 ? -8.665 5.718 -3.518 1.00 97.31 104 LEU A N 1
ATOM 775 C CA . LEU A 1 104 ? -8.341 6.918 -2.764 1.00 97.31 104 LEU A CA 1
ATOM 776 C C . LEU A 1 104 ? -9.218 8.074 -3.239 1.00 97.31 104 LEU A C 1
ATOM 778 O O . LEU A 1 104 ? -9.482 8.213 -4.433 1.00 97.31 104 LEU A O 1
ATOM 782 N N . TYR A 1 105 ? -9.644 8.921 -2.308 1.00 96.62 105 TYR A N 1
ATOM 783 C CA . TYR A 1 105 ? -10.447 10.112 -2.569 1.00 96.62 105 TYR A CA 1
ATOM 784 C C . TYR A 1 105 ? -9.925 11.312 -1.783 1.00 96.62 105 TYR A C 1
ATOM 786 O O . TYR A 1 105 ? -9.515 11.159 -0.630 1.00 96.62 105 TYR A O 1
ATOM 794 N N . GLY A 1 106 ? -9.992 12.503 -2.377 1.00 94.00 106 GLY A N 1
ATOM 795 C CA . GLY A 1 106 ? -9.379 13.719 -1.840 1.00 94.00 106 GLY A CA 1
ATOM 796 C C . GLY A 1 106 ? -7.981 13.946 -2.401 1.00 94.00 106 GLY A C 1
ATOM 797 O O . GLY A 1 106 ? -7.768 13.832 -3.604 1.00 94.00 106 GLY A O 1
ATOM 798 N N . MET A 1 107 ? -7.035 14.308 -1.538 1.00 90.69 107 MET A N 1
ATOM 799 C CA . MET A 1 107 ? -5.594 14.309 -1.816 1.00 90.69 107 MET A CA 1
ATOM 800 C C . MET A 1 107 ? -4.818 14.508 -0.506 1.00 90.69 107 MET A C 1
ATOM 802 O O . MET A 1 107 ? -5.375 15.070 0.439 1.00 90.69 107 MET A O 1
ATOM 806 N N . PRO A 1 108 ? -3.543 14.089 -0.423 1.00 89.62 108 PRO A N 1
ATOM 807 C CA . PRO A 1 108 ? -2.671 14.449 0.690 1.00 89.62 108 PRO A CA 1
ATOM 808 C C . PRO A 1 108 ? -2.710 15.954 0.965 1.00 89.62 108 PRO A C 1
ATOM 810 O O . PRO A 1 108 ? -2.672 16.764 0.037 1.00 89.62 108 PRO A O 1
ATOM 813 N N . GLY A 1 109 ? -2.777 16.332 2.241 1.00 84.69 109 GLY A N 1
ATOM 814 C CA . GLY A 1 109 ? -2.833 17.727 2.666 1.00 84.69 109 GLY A CA 1
ATOM 815 C C . GLY A 1 109 ? -1.625 18.517 2.174 1.00 84.69 109 GLY A C 1
ATOM 816 O O . GLY A 1 109 ? -1.773 19.660 1.759 1.00 84.69 109 GLY A O 1
ATOM 817 N N . ARG A 1 110 ? -0.454 17.878 2.096 1.00 84.81 110 ARG A N 1
ATOM 818 C CA . ARG A 1 110 ? 0.762 18.485 1.535 1.00 84.81 110 ARG A CA 1
ATOM 819 C C . ARG A 1 110 ? 0.692 18.833 0.043 1.00 84.81 110 ARG A C 1
ATOM 821 O O . ARG A 1 110 ? 1.548 19.561 -0.439 1.00 84.81 110 ARG A O 1
ATOM 828 N N . TYR A 1 111 ? -0.274 18.288 -0.699 1.00 84.19 111 TYR A N 1
ATOM 829 C CA . TYR A 1 111 ? -0.501 18.630 -2.111 1.00 84.19 111 TYR A CA 1
ATOM 830 C C . TYR A 1 111 ? -1.532 19.753 -2.277 1.00 84.19 111 TYR A C 1
ATOM 832 O O . TYR A 1 111 ? -1.756 20.233 -3.393 1.00 84.19 111 TYR A O 1
ATOM 840 N N . LEU A 1 112 ? -2.157 20.191 -1.180 1.00 83.88 112 LEU A N 1
ATOM 841 C CA . LEU A 1 112 ? -2.993 21.380 -1.164 1.00 83.88 112 LEU A CA 1
ATOM 842 C C . LEU A 1 112 ? -2.082 22.608 -1.099 1.00 83.88 112 LEU A C 1
ATOM 844 O O . LEU A 1 112 ? -1.327 22.795 -0.151 1.00 83.88 112 LEU A O 1
ATOM 848 N N . TYR A 1 113 ? -2.173 23.443 -2.127 1.00 77.06 113 TYR A N 1
ATOM 849 C CA . TYR A 1 113 ? -1.513 24.742 -2.190 1.00 77.06 113 TYR A CA 1
ATOM 850 C C . TYR A 1 113 ? -2.575 25.839 -2.269 1.00 77.06 113 TYR A C 1
ATOM 852 O O . TYR A 1 113 ? -3.574 25.677 -2.979 1.00 77.06 113 TYR A O 1
ATOM 860 N N . GLY A 1 114 ? -2.345 26.948 -1.560 1.00 80.25 114 GLY A N 1
ATOM 861 C CA . GLY A 1 114 ? -3.290 28.064 -1.462 1.00 80.25 114 GLY A CA 1
ATOM 862 C C . GLY A 1 114 ? -4.617 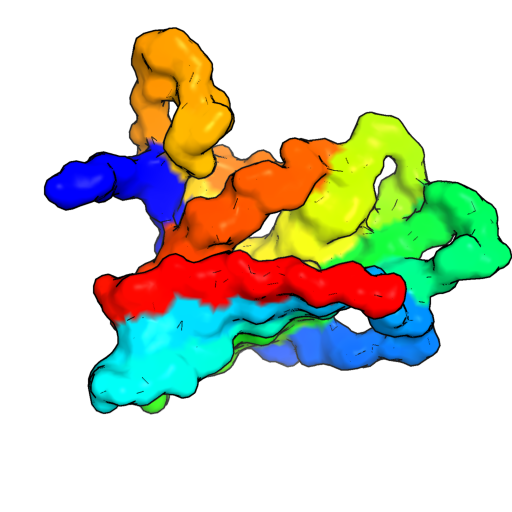27.649 -0.819 1.00 80.25 114 GLY A C 1
ATOM 863 O O . GLY A 1 114 ? -4.639 26.822 0.089 1.00 80.25 114 GLY A O 1
ATOM 864 N N . ASP A 1 115 ? -5.728 28.168 -1.342 1.00 78.31 115 ASP A N 1
ATOM 865 C CA . ASP A 1 115 ? -7.081 27.949 -0.801 1.00 78.31 115 ASP A CA 1
ATOM 866 C C . ASP A 1 115 ? -7.724 26.616 -1.225 1.00 78.31 115 ASP A C 1
ATOM 868 O O . ASP A 1 115 ? -8.938 26.419 -1.114 1.00 78.31 115 ASP A O 1
ATOM 872 N N . ARG A 1 116 ? -6.935 25.672 -1.753 1.00 78.38 116 ARG A N 1
ATOM 873 C CA . ARG A 1 116 ? -7.460 24.368 -2.165 1.00 78.38 116 ARG A CA 1
ATOM 874 C C . ARG A 1 116 ? -7.927 23.583 -0.944 1.00 78.38 116 ARG A C 1
ATOM 876 O O . ARG A 1 116 ? -7.156 23.285 -0.036 1.00 78.38 116 ARG A O 1
ATOM 883 N N . VAL A 1 117 ? -9.182 23.152 -0.981 1.00 81.38 117 VAL A N 1
ATOM 884 C CA . VAL A 1 117 ? -9.751 22.219 -0.007 1.00 81.38 117 VAL A CA 1
ATOM 885 C C . VAL A 1 117 ? -9.856 20.843 -0.655 1.00 81.38 117 VAL A C 1
ATOM 887 O O . VAL A 1 117 ? -10.298 20.720 -1.797 1.00 81.38 117 VAL A O 1
ATOM 890 N N . ALA A 1 118 ? -9.448 19.798 0.065 1.00 83.88 118 ALA A N 1
ATOM 891 C CA . ALA A 1 118 ? -9.577 18.435 -0.430 1.00 83.88 118 ALA A CA 1
ATOM 892 C C . ALA A 1 118 ? -11.053 18.044 -0.620 1.00 83.88 118 ALA A C 1
ATOM 894 O O . ALA A 1 118 ? -11.848 18.096 0.322 1.00 83.88 118 ALA A O 1
ATOM 895 N N . ASP A 1 119 ? -11.395 17.599 -1.828 1.00 88.38 119 ASP A N 1
ATOM 896 C CA . ASP A 1 119 ? -12.706 17.039 -2.145 1.00 88.38 119 ASP A CA 1
ATOM 897 C C . ASP A 1 119 ? -12.692 15.514 -1.976 1.00 88.38 119 ASP A C 1
ATOM 899 O O . ASP A 1 119 ? -12.242 14.775 -2.852 1.00 88.38 119 ASP A O 1
ATOM 903 N N . LEU A 1 120 ? -13.229 15.033 -0.852 1.00 89.94 120 LEU A N 1
ATOM 904 C CA . LEU A 1 120 ? -13.309 13.605 -0.516 1.00 89.94 120 LEU A CA 1
ATOM 905 C C . LEU A 1 120 ? -14.280 12.798 -1.403 1.00 89.94 120 LEU A C 1
ATOM 907 O O . LEU A 1 120 ? -14.444 11.594 -1.183 1.00 89.94 120 LEU A O 1
ATOM 911 N N . LYS A 1 121 ? -14.943 13.430 -2.380 1.00 91.44 121 LYS A N 1
ATOM 912 C CA . LYS A 1 121 ? -15.733 12.755 -3.420 1.00 91.44 121 LYS A CA 1
ATOM 913 C C . LYS A 1 121 ? -14.941 12.556 -4.710 1.00 91.44 121 LYS A C 1
ATOM 915 O O . LYS A 1 121 ? -15.280 11.674 -5.496 1.00 91.44 121 LYS A O 1
ATOM 920 N N . LYS A 1 122 ? -13.873 13.328 -4.926 1.00 93.38 122 LYS A N 1
ATOM 921 C CA . LYS A 1 122 ? -13.034 13.222 -6.119 1.00 93.38 122 LYS A CA 1
ATOM 922 C C . LYS A 1 122 ? -11.994 12.123 -5.941 1.00 93.38 122 LYS A C 1
ATOM 924 O O . LYS A 1 122 ? -11.262 12.119 -4.953 1.00 93.38 122 LYS A O 1
ATOM 929 N N . ARG A 1 123 ? -11.927 11.193 -6.899 1.00 94.50 123 ARG A N 1
ATOM 930 C CA . ARG A 1 123 ? -10.921 10.123 -6.900 1.00 94.50 123 ARG A CA 1
ATOM 931 C C . ARG A 1 123 ? -9.518 10.728 -6.992 1.00 94.50 123 ARG A C 1
ATOM 933 O O . ARG A 1 123 ? -9.275 11.633 -7.790 1.00 94.50 123 ARG A O 1
ATOM 940 N N . PHE A 1 124 ? -8.616 10.205 -6.176 1.00 94.88 124 PHE A N 1
ATOM 941 C CA . PHE A 1 124 ? -7.213 10.576 -6.115 1.00 94.88 124 PHE A CA 1
ATOM 942 C C . PHE A 1 124 ? -6.345 9.474 -6.715 1.00 94.88 124 PHE A C 1
ATOM 944 O O . PHE A 1 124 ? -6.561 8.289 -6.460 1.00 94.88 124 PHE A O 1
ATOM 951 N N . TYR A 1 125 ? -5.338 9.881 -7.478 1.00 94.75 125 TYR A N 1
ATOM 952 C CA . TYR A 1 125 ? -4.347 9.001 -8.073 1.00 94.75 125 TYR A CA 1
ATOM 953 C C . TYR A 1 125 ? -2.956 9.611 -7.868 1.00 94.75 125 TYR A C 1
ATOM 955 O O . TYR A 1 125 ? -2.762 10.788 -8.163 1.00 94.75 125 TYR A O 1
ATOM 963 N N . PHE A 1 126 ? -2.011 8.828 -7.339 1.00 95.12 126 PHE A N 1
ATOM 964 C CA . PHE A 1 126 ? -0.666 9.294 -6.954 1.00 95.12 126 PHE A CA 1
ATOM 965 C C . PHE A 1 126 ? 0.465 8.672 -7.787 1.00 95.12 126 PHE A C 1
ATOM 967 O O . PHE A 1 126 ? 1.650 8.845 -7.485 1.00 95.12 126 PHE A O 1
ATOM 974 N N . GLY A 1 127 ? 0.126 7.923 -8.836 1.00 94.75 127 GLY A N 1
ATOM 975 C CA . GLY A 1 127 ? 1.136 7.337 -9.703 1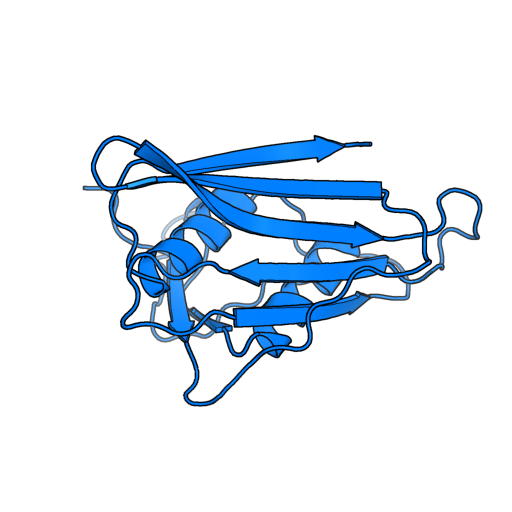.00 94.75 127 GLY A CA 1
ATOM 976 C C . GLY A 1 127 ? 1.998 8.420 -10.353 1.00 94.75 127 GLY A C 1
ATOM 977 O O . GLY A 1 127 ? 1.484 9.415 -10.858 1.00 94.75 127 GLY A O 1
ATOM 978 N N . GLY A 1 128 ? 3.321 8.265 -10.277 1.00 93.12 128 GLY A N 1
ATOM 979 C CA . GLY A 1 128 ? 4.283 9.203 -10.856 1.00 93.12 128 GLY A CA 1
ATOM 980 C C . GLY A 1 128 ? 4.539 10.494 -10.070 1.00 93.12 128 GLY A C 1
ATOM 981 O O . GLY A 1 128 ? 5.406 11.260 -10.484 1.00 93.12 128 GLY A O 1
ATOM 982 N N . THR A 1 129 ? 3.875 10.728 -8.929 1.00 91.31 129 THR A N 1
ATOM 983 C CA . THR A 1 129 ? 3.966 12.002 -8.178 1.00 91.31 129 THR A CA 1
ATOM 984 C C . THR A 1 129 ? 5.080 12.072 -7.122 1.00 91.31 129 THR A C 1
ATOM 986 O O . THR A 1 129 ? 5.127 13.025 -6.346 1.00 91.31 129 THR A O 1
ATOM 989 N N . GLY A 1 130 ? 5.967 11.076 -7.046 1.00 91.38 130 GLY A N 1
ATOM 990 C CA . GLY A 1 130 ? 6.981 10.982 -5.988 1.00 91.38 130 GLY A CA 1
ATOM 991 C C . GLY A 1 130 ? 6.494 10.256 -4.729 1.00 91.38 130 GLY A C 1
ATOM 992 O O . GLY A 1 130 ? 5.371 9.757 -4.672 1.00 91.38 130 GLY A O 1
ATOM 993 N N . SER A 1 131 ? 7.360 10.191 -3.716 1.00 91.56 131 SER A N 1
ATOM 994 C CA . SER A 1 131 ? 7.126 9.477 -2.449 1.00 91.56 131 SER A CA 1
ATOM 995 C C . SER A 1 131 ? 6.691 10.375 -1.289 1.00 91.56 131 SER A C 1
ATOM 997 O O . SER A 1 131 ? 6.377 9.894 -0.201 1.00 91.56 131 SER A O 1
ATOM 999 N N . SER A 1 132 ? 6.638 11.691 -1.507 1.00 90.00 132 SER A N 1
ATOM 1000 C CA . SER A 1 132 ? 6.426 12.665 -0.437 1.00 90.00 132 SER A CA 1
ATOM 1001 C C . SER A 1 132 ? 5.097 12.492 0.296 1.00 90.00 132 SER A C 1
ATOM 1003 O O . SER A 1 132 ? 5.043 12.861 1.454 1.00 90.00 132 SER A O 1
ATOM 1005 N N . GLY A 1 133 ? 4.042 11.953 -0.321 1.00 91.31 133 GLY A N 1
ATOM 1006 C CA . GLY A 1 133 ? 2.722 11.782 0.308 1.00 91.31 133 GLY A CA 1
ATOM 1007 C C . GLY A 1 133 ? 2.448 10.402 0.904 1.00 91.31 133 GLY A C 1
ATOM 1008 O O . GLY A 1 133 ? 1.314 10.141 1.306 1.00 91.31 133 GLY A O 1
ATOM 1009 N N . TYR A 1 134 ? 3.431 9.497 0.917 1.00 94.94 134 TYR A N 1
ATOM 1010 C CA . TYR A 1 134 ? 3.229 8.103 1.322 1.00 94.94 134 TYR A CA 1
ATOM 1011 C C . TYR A 1 134 ? 2.709 7.953 2.754 1.00 94.94 134 TYR A C 1
ATOM 1013 O O . TYR A 1 134 ? 1.812 7.148 2.990 1.00 94.94 134 TYR A O 1
ATOM 1021 N N . ASP A 1 135 ? 3.197 8.754 3.698 1.00 93.88 135 ASP A N 1
ATOM 1022 C CA . ASP A 1 135 ? 2.736 8.738 5.087 1.00 93.88 135 ASP A CA 1
ATOM 1023 C C . ASP A 1 135 ? 1.224 8.985 5.196 1.00 93.88 135 ASP A C 1
ATOM 1025 O O . ASP A 1 135 ? 0.514 8.229 5.862 1.00 93.88 135 ASP A O 1
ATOM 1029 N N . GLU A 1 136 ? 0.705 9.990 4.489 1.00 94.62 136 GLU A N 1
ATOM 1030 C CA . GLU A 1 136 ? -0.721 10.322 4.476 1.00 94.62 136 GLU A CA 1
ATOM 1031 C C . GLU A 1 136 ? -1.550 9.276 3.718 1.00 94.62 136 GLU A C 1
ATOM 1033 O O . GLU A 1 136 ? -2.623 8.881 4.188 1.00 94.62 136 GLU A O 1
ATOM 1038 N N . ILE A 1 137 ? -1.038 8.792 2.580 1.00 96.31 137 ILE A N 1
ATOM 1039 C CA . ILE A 1 137 ? -1.678 7.762 1.748 1.00 96.31 137 ILE A CA 1
ATOM 1040 C C . ILE A 1 137 ? -1.839 6.462 2.530 1.00 96.31 137 ILE A C 1
ATOM 1042 O O . ILE A 1 137 ? -2.956 5.969 2.698 1.00 96.31 137 ILE A O 1
ATOM 1046 N N . PHE A 1 138 ? -0.746 5.928 3.065 1.00 97.38 138 PHE A N 1
ATOM 1047 C CA . PHE A 1 138 ? -0.775 4.673 3.803 1.00 97.38 138 PHE A CA 1
ATOM 1048 C C . PHE A 1 138 ? -1.531 4.819 5.123 1.00 97.38 138 PHE A C 1
ATOM 1050 O O . PHE A 1 138 ? -2.276 3.913 5.492 1.00 97.38 138 PHE A O 1
ATOM 1057 N N . SER A 1 139 ? -1.477 5.981 5.781 1.00 96.56 139 SER A N 1
ATOM 1058 C CA . SER A 1 139 ? -2.333 6.244 6.944 1.00 96.56 139 SER A CA 1
ATOM 1059 C C . SER A 1 139 ? -3.825 6.227 6.592 1.00 96.56 139 SER A C 1
ATOM 1061 O O . SER A 1 139 ? -4.638 5.735 7.375 1.00 96.56 139 SER A O 1
ATOM 1063 N N . ALA A 1 140 ? -4.229 6.752 5.430 1.00 96.69 140 ALA A N 1
ATOM 1064 C CA . ALA A 1 140 ? -5.619 6.675 4.980 1.00 96.69 140 ALA A CA 1
ATOM 1065 C C . ALA A 1 140 ? -6.049 5.222 4.715 1.00 96.69 140 ALA A C 1
ATOM 1067 O O . ALA A 1 140 ? -7.135 4.822 5.138 1.00 96.69 140 ALA A O 1
ATOM 1068 N N . ILE A 1 141 ? -5.178 4.419 4.096 1.00 97.44 141 ILE A N 1
ATOM 1069 C CA . ILE A 1 141 ? -5.409 2.986 3.851 1.00 97.44 141 ILE A CA 1
ATOM 1070 C C . ILE A 1 141 ? -5.517 2.210 5.169 1.00 97.44 141 ILE A C 1
ATOM 1072 O O . ILE A 1 141 ? -6.462 1.448 5.357 1.00 97.44 141 ILE A O 1
ATOM 1076 N N . ALA A 1 142 ? -4.619 2.448 6.125 1.00 97.12 142 ALA A N 1
ATOM 1077 C CA . ALA A 1 142 ? -4.669 1.797 7.431 1.00 97.12 142 ALA A CA 1
ATOM 1078 C C . ALA A 1 142 ? -5.939 2.167 8.211 1.00 97.12 142 ALA A C 1
ATOM 1080 O O . ALA A 1 142 ? -6.528 1.323 8.887 1.00 97.12 142 ALA A O 1
ATOM 1081 N N . ARG A 1 143 ? -6.425 3.409 8.079 1.00 95.88 143 ARG A N 1
ATOM 1082 C CA . ARG A 1 143 ? -7.727 3.801 8.640 1.00 95.88 143 ARG A CA 1
ATOM 1083 C C . ARG A 1 143 ? -8.885 3.042 7.994 1.00 95.88 143 ARG A C 1
ATOM 1085 O O . ARG A 1 143 ? -9.802 2.648 8.718 1.00 95.88 143 ARG A O 1
ATOM 1092 N N . ALA A 1 144 ? -8.851 2.809 6.682 1.00 95.38 144 ALA A N 1
ATOM 1093 C CA . ALA A 1 144 ? -9.843 1.967 6.011 1.00 95.38 144 ALA A CA 1
ATOM 1094 C C . ALA A 1 144 ? -9.778 0.507 6.496 1.00 95.38 144 ALA A C 1
ATOM 1096 O O . ALA A 1 144 ? -10.823 -0.086 6.739 1.00 95.38 144 ALA A O 1
ATOM 1097 N N . ALA A 1 145 ? -8.576 -0.009 6.777 1.00 95.88 145 ALA A N 1
ATOM 1098 C CA . ALA A 1 145 ? -8.347 -1.327 7.386 1.00 95.88 145 ALA A CA 1
ATOM 1099 C C . ALA A 1 145 ? -8.737 -1.428 8.880 1.00 95.88 145 ALA A C 1
ATOM 1101 O O . ALA A 1 145 ? -8.528 -2.463 9.513 1.00 95.88 145 ALA A O 1
ATOM 1102 N N . GLY A 1 146 ? -9.284 -0.357 9.470 1.00 95.44 146 GLY A N 1
ATOM 1103 C CA . GLY A 1 146 ? -9.791 -0.331 10.846 1.00 95.44 146 GLY A CA 1
ATOM 1104 C C . GLY A 1 146 ? -8.842 0.254 11.897 1.00 95.44 146 GLY A C 1
ATOM 1105 O O . GLY A 1 146 ? -9.260 0.452 13.036 1.00 95.44 146 GLY A O 1
ATOM 1106 N N . TYR A 1 147 ? -7.605 0.618 11.553 1.00 96.00 147 TYR A N 1
ATOM 1107 C CA . TYR A 1 147 ? -6.668 1.179 12.532 1.00 96.00 147 TYR A CA 1
ATOM 1108 C C . TYR A 1 147 ? -7.018 2.621 12.923 1.00 96.00 147 TYR A C 1
ATOM 1110 O O . TYR A 1 147 ? -7.487 3.422 12.107 1.00 96.00 147 TYR A O 1
ATOM 1118 N N . ARG A 1 148 ? -6.779 2.978 14.191 1.00 93.88 148 ARG A N 1
ATOM 1119 C CA . ARG A 1 148 ? -7.059 4.323 14.741 1.00 93.88 148 ARG A CA 1
ATOM 1120 C C . ARG A 1 148 ? -5.912 4.933 15.550 1.00 93.88 148 ARG A C 1
ATOM 1122 O O . ARG A 1 148 ? -5.975 6.121 15.852 1.00 93.88 148 ARG A O 1
ATOM 1129 N N . GLY A 1 149 ? -4.894 4.149 15.903 1.00 92.88 149 GLY A N 1
ATOM 1130 C CA . GLY A 1 149 ? -3.782 4.613 16.730 1.00 92.88 149 GLY A CA 1
ATOM 1131 C C . GLY A 1 149 ? -2.772 5.486 15.986 1.00 92.88 149 GLY A C 1
ATOM 1132 O O . GLY A 1 149 ? -2.977 5.887 14.839 1.00 92.88 149 GLY A O 1
ATOM 1133 N N . ARG A 1 150 ? -1.661 5.782 16.669 1.00 94.75 150 ARG A N 1
ATOM 1134 C CA . ARG A 1 150 ? -0.518 6.493 16.077 1.00 94.75 150 ARG A CA 1
ATOM 1135 C C . ARG A 1 150 ? 0.095 5.646 14.967 1.00 94.75 150 ARG A C 1
ATOM 1137 O O . ARG A 1 150 ? 0.178 4.429 15.111 1.00 94.75 150 ARG A O 1
ATOM 1144 N N . MET A 1 151 ? 0.509 6.297 13.888 1.00 96.50 151 MET A N 1
ATOM 1145 C CA . MET A 1 151 ? 1.034 5.655 12.686 1.00 96.50 151 MET A CA 1
ATOM 1146 C C . MET A 1 151 ? 2.374 6.293 12.334 1.00 96.50 151 MET A C 1
ATOM 1148 O O . MET A 1 151 ? 2.522 7.508 12.465 1.00 96.50 151 MET A O 1
ATOM 1152 N N . LEU A 1 152 ? 3.326 5.481 11.892 1.00 96.19 152 LEU A N 1
ATOM 1153 C CA . LEU A 1 152 ? 4.629 5.916 11.416 1.00 96.19 152 LEU A CA 1
ATOM 1154 C C . LEU A 1 152 ? 4.939 5.182 10.116 1.00 96.19 152 LEU A C 1
ATOM 1156 O O . LEU A 1 152 ? 4.930 3.952 10.073 1.00 96.19 152 LEU A O 1
ATOM 1160 N N . TRP A 1 153 ? 5.211 5.948 9.065 1.00 95.94 153 TRP A N 1
ATOM 1161 C CA . TRP A 1 153 ? 5.767 5.409 7.833 1.00 95.94 153 TRP A CA 1
ATOM 1162 C C . TRP A 1 153 ? 7.280 5.298 7.972 1.00 95.94 153 TRP A C 1
ATOM 1164 O O . TRP A 1 153 ? 7.947 6.282 8.293 1.00 95.94 153 TRP A O 1
ATOM 1174 N N . VAL A 1 154 ? 7.810 4.107 7.721 1.00 95.00 154 VAL A N 1
ATOM 1175 C CA . VAL A 1 154 ? 9.242 3.831 7.711 1.00 95.00 154 VAL A CA 1
ATOM 1176 C C . VAL A 1 154 ? 9.618 3.391 6.306 1.00 95.00 154 VAL A C 1
ATOM 1178 O O . VAL A 1 154 ? 9.032 2.458 5.765 1.00 95.00 154 VAL A O 1
ATOM 1181 N N . SER A 1 155 ? 10.578 4.088 5.706 1.00 90.12 155 SER A N 1
ATOM 1182 C CA . SER A 1 155 ? 11.144 3.724 4.411 1.00 90.12 155 SER A CA 1
ATOM 1183 C C . SER A 1 155 ? 12.520 3.115 4.627 1.00 90.12 155 SER A C 1
ATOM 1185 O O . SER A 1 155 ? 13.342 3.672 5.351 1.00 90.12 155 SER A O 1
ATOM 1187 N N . HIS A 1 156 ? 12.774 2.001 3.959 1.00 80.19 156 HIS A N 1
ATOM 1188 C CA . HIS A 1 156 ? 14.038 1.287 3.954 1.00 80.19 156 HIS A CA 1
ATOM 1189 C C . HIS A 1 156 ? 14.541 1.250 2.508 1.00 80.19 156 HIS A C 1
ATOM 1191 O O . HIS A 1 156 ? 13.968 0.567 1.655 1.00 80.19 156 HIS A O 1
ATOM 1197 N N . SER A 1 157 ? 15.590 2.015 2.219 1.00 66.00 157 SER A N 1
ATOM 1198 C CA . SER A 1 157 ? 16.399 1.789 1.020 1.00 66.00 157 SER A CA 1
ATOM 1199 C C . SER A 1 157 ? 17.322 0.603 1.287 1.00 66.00 157 SER A C 1
ATOM 1201 O O . SER A 1 157 ? 17.952 0.564 2.348 1.00 66.00 157 SER A O 1
ATOM 1203 N N . LEU A 1 158 ? 17.362 -0.352 0.359 1.00 53.88 158 LEU A N 1
ATOM 1204 C CA . LEU A 1 158 ? 18.299 -1.478 0.389 1.00 53.88 158 LEU A CA 1
ATOM 1205 C C . LEU A 1 158 ? 19.603 -1.130 -0.325 1.00 53.88 158 LEU A C 1
ATOM 1207 O O . LEU A 1 158 ? 19.544 -0.343 -1.297 1.00 53.88 158 LEU A O 1
#

Foldseek 3Di:
DPPQQKAKAADDDAQDDFDDDPADWFKKKFKWFDAPNDIDGQKIKTWGWHPPDPPFTKIKMKMWGDASDPVDDIFIFIAIAGDDDFDRRLQRVQRRCVSSRMWMAFDQPVPDDDPDGTDRVHTDGCHRVDDPRVQSVVVNVSVNSVGDGDIDMDMDGD

Sequence (158 aa):
MQKQTLRAVFKPGAFDNGRQFDTPLTGCGSLVVSHKGELREAITVRTYFNPRGSGMQPVRAALWVRPADSGQSWRSGRGSAGGCGYHKESQAIADAVDSAGIELYGMPGRYLYGDRVADLKKRFYFGGTGSSGYDEIFSAIARAAGYRGRMLWVSHSL

Radius of gyration: 15.37 Å; chains: 1; bounding box: 38×41×43 Å

Secondary structure (DSSP, 8-state):
-PPP-EEEEEPSS--B-----SSPEEEEEEEEEEETTEEEEEEEEEEE--TTS-TTPPEEEEEEE--SSTTS--EEEEEEE-SSSSBHHHHHHHHHHHHTTEEEEE--GGG--TT----TTSEE--TBS-STTHHHHHHHHHHHTT--S-EEEEEEE-